Protein AF-A0A3D3UFP6-F1 (afdb_monomer)

Mean predicted aligned error: 5.71 Å

Sequence (128 aa):
MIYPAFMVGLALHFQPQLFDTSSAYGPAARWFEESTWALLFFVIVALRLVALIVNGTFAVFRWAPHIRLAVSILSAMAWSQLCFCFAILWIEDGRATFLTIMLSSAVLMEIINAFRASRDLAEGGRVA

Structure (mmCIF, N/CA/C/O backbone):
data_AF-A0A3D3UFP6-F1
#
_entry.id   AF-A0A3D3UFP6-F1
#
loop_
_atom_site.group_PDB
_atom_site.id
_atom_site.type_symbol
_atom_site.label_atom_id
_atom_site.label_alt_id
_atom_site.label_comp_id
_atom_site.label_asym_id
_atom_site.label_entity_id
_atom_site.label_seq_id
_atom_site.pdbx_PDB_ins_code
_atom_site.Cartn_x
_atom_site.Cartn_y
_atom_site.Cartn_z
_atom_site.occupancy
_atom_site.B_iso_or_equiv
_atom_site.auth_seq_id
_atom_site.auth_comp_id
_atom_site.auth_asym_id
_atom_site.auth_atom_id
_atom_site.pdbx_PDB_model_num
ATOM 1 N N . MET A 1 1 ? 5.042 -2.435 -2.116 1.00 83.69 1 MET A N 1
ATOM 2 C CA . MET A 1 1 ? 5.668 -3.441 -1.261 1.00 83.69 1 MET A CA 1
ATOM 3 C C . MET A 1 1 ? 4.804 -4.677 -1.380 1.00 83.69 1 MET A C 1
ATOM 5 O O . MET A 1 1 ? 3.610 -4.571 -1.150 1.00 83.69 1 MET A O 1
ATOM 9 N N . ILE A 1 2 ? 5.361 -5.812 -1.810 1.00 85.81 2 ILE A N 1
ATOM 10 C CA . ILE A 1 2 ? 4.554 -7.021 -2.059 1.00 85.81 2 ILE A CA 1
ATOM 11 C C 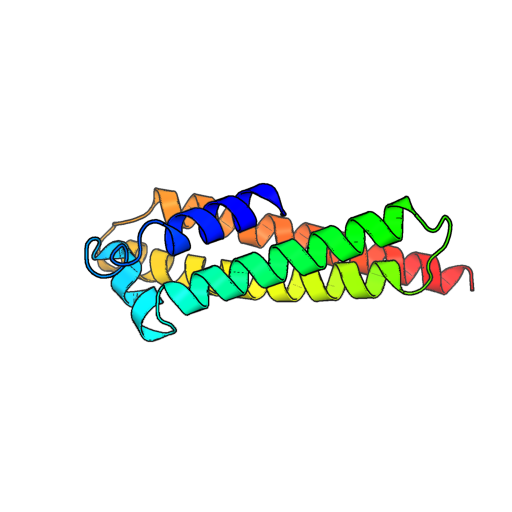. ILE A 1 2 ? 4.085 -7.642 -0.746 1.00 85.81 2 ILE A C 1
ATOM 13 O O . ILE A 1 2 ? 2.894 -7.851 -0.572 1.00 85.81 2 ILE A O 1
ATOM 17 N N . TYR A 1 3 ? 5.009 -7.885 0.186 1.00 89.06 3 TYR A N 1
ATOM 18 C CA . TYR A 1 3 ? 4.704 -8.620 1.412 1.00 89.06 3 TYR A CA 1
ATOM 19 C C . TYR A 1 3 ? 3.621 -7.953 2.286 1.00 89.06 3 TYR A C 1
ATOM 21 O O . TYR A 1 3 ? 2.628 -8.617 2.571 1.00 89.06 3 TYR A O 1
ATOM 29 N N . PRO A 1 4 ? 3.710 -6.653 2.644 1.00 88.12 4 PRO A N 1
ATOM 30 C CA . PRO A 1 4 ? 2.666 -6.010 3.446 1.00 88.12 4 PRO A CA 1
ATOM 31 C C . PRO A 1 4 ? 1.312 -5.952 2.731 1.00 88.12 4 PRO A C 1
ATOM 33 O O . PRO A 1 4 ? 0.286 -6.190 3.355 1.00 88.12 4 PRO A O 1
ATOM 36 N N . ALA A 1 5 ? 1.304 -5.684 1.420 1.00 88.50 5 ALA A N 1
ATOM 37 C CA . ALA A 1 5 ? 0.071 -5.637 0.634 1.00 88.50 5 ALA A CA 1
ATOM 38 C C . ALA A 1 5 ? -0.601 -7.013 0.576 1.00 88.50 5 ALA A C 1
ATOM 40 O O . ALA A 1 5 ? -1.808 -7.123 0.751 1.00 88.50 5 ALA A O 1
ATOM 41 N N . PHE A 1 6 ? 0.191 -8.070 0.393 1.00 92.44 6 PHE A N 1
ATOM 42 C CA . PHE A 1 6 ? -0.307 -9.438 0.384 1.00 92.44 6 PHE A CA 1
ATOM 43 C C . PHE A 1 6 ? -0.862 -9.848 1.748 1.00 92.44 6 PHE A C 1
ATOM 45 O O . PHE A 1 6 ? -1.959 -10.390 1.810 1.00 92.44 6 PHE A O 1
ATOM 52 N N . MET A 1 7 ? -0.159 -9.528 2.837 1.00 92.25 7 MET A N 1
ATOM 53 C CA . MET A 1 7 ? -0.619 -9.837 4.194 1.00 92.25 7 MET A CA 1
ATOM 54 C C . MET A 1 7 ? -1.907 -9.096 4.558 1.00 92.25 7 MET A C 1
ATOM 56 O O . MET A 1 7 ? -2.806 -9.704 5.130 1.00 92.25 7 MET A O 1
ATOM 60 N N . VAL A 1 8 ? -2.040 -7.820 4.184 1.00 89.69 8 VAL A N 1
ATOM 61 C CA . VAL A 1 8 ? -3.288 -7.065 4.384 1.00 89.69 8 VAL A CA 1
ATOM 62 C C . VAL A 1 8 ? -4.423 -7.642 3.537 1.00 89.69 8 VAL A C 1
ATOM 64 O O . VAL A 1 8 ? -5.515 -7.845 4.058 1.00 89.69 8 VAL A O 1
ATOM 67 N N . GLY A 1 9 ? -4.167 -7.980 2.269 1.00 88.88 9 GLY A N 1
ATOM 68 C CA . GLY A 1 9 ? -5.154 -8.648 1.416 1.00 88.88 9 GLY A CA 1
ATOM 69 C C . GLY A 1 9 ? -5.628 -9.984 1.997 1.00 88.88 9 GLY A C 1
ATOM 70 O O . GLY A 1 9 ? -6.827 -10.237 2.052 1.00 88.88 9 GLY A O 1
ATOM 71 N N . LEU A 1 10 ? -4.703 -10.811 2.501 1.00 92.62 10 LEU A N 1
ATOM 72 C CA . LEU A 1 10 ? -5.030 -12.070 3.177 1.00 92.62 10 LEU A CA 1
ATOM 73 C C . LEU A 1 10 ? -5.839 -11.852 4.457 1.00 92.62 10 LEU A C 1
ATOM 75 O O . LEU A 1 10 ? -6.819 -12.560 4.670 1.00 92.62 10 LEU A O 1
ATOM 79 N N . ALA A 1 11 ? -5.443 -10.892 5.296 1.00 90.31 11 ALA A N 1
ATOM 80 C CA . ALA A 1 11 ? -6.145 -10.595 6.540 1.00 90.31 11 ALA A CA 1
ATOM 81 C C . ALA A 1 11 ? -7.605 -10.21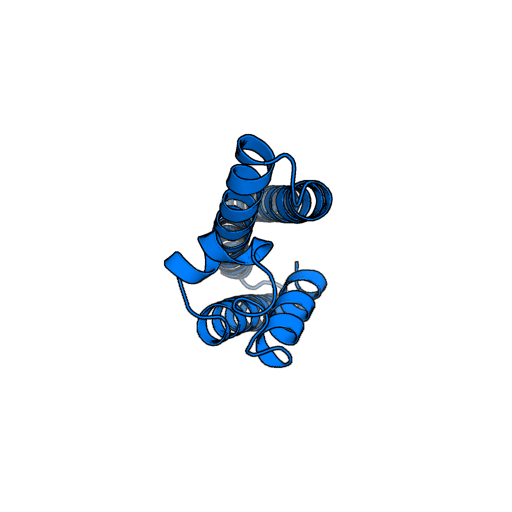1 6.268 1.00 90.31 11 ALA A C 1
ATOM 83 O O . ALA A 1 11 ? -8.507 -10.798 6.857 1.00 90.31 11 ALA A O 1
ATOM 84 N N . LEU A 1 12 ? -7.833 -9.308 5.312 1.00 89.06 12 LEU A N 1
ATOM 85 C CA . LEU A 1 12 ? -9.175 -8.874 4.913 1.00 89.06 12 LEU A CA 1
ATOM 86 C C . LEU A 1 12 ? -9.984 -9.988 4.235 1.00 89.06 12 LEU A C 1
ATOM 88 O O . LEU A 1 12 ? -11.197 -10.047 4.382 1.00 89.06 12 LEU A O 1
ATOM 92 N N . HIS A 1 13 ? -9.330 -10.888 3.499 1.00 92.06 13 HIS A N 1
ATOM 93 C CA . HIS A 1 13 ? -10.016 -12.005 2.853 1.00 92.06 13 HIS A CA 1
ATOM 94 C C . HIS A 1 13 ? -10.449 -13.095 3.845 1.00 92.06 13 HIS A C 1
ATOM 96 O O . HIS A 1 13 ? -11.547 -13.633 3.730 1.00 92.06 13 HIS A O 1
ATOM 102 N N . PHE A 1 14 ? -9.592 -13.433 4.812 1.00 91.56 14 PHE A N 1
ATOM 103 C CA . PHE A 1 14 ? -9.858 -14.496 5.786 1.00 91.56 14 PHE A CA 1
ATOM 104 C C . PHE A 1 14 ? -10.634 -14.029 7.019 1.00 91.56 14 PHE A C 1
ATOM 106 O O . PHE A 1 14 ? -11.135 -14.869 7.766 1.00 91.56 14 PHE A O 1
ATOM 113 N N . GLN A 1 15 ? -10.753 -12.719 7.239 1.00 87.94 15 GLN A N 1
ATOM 114 C CA . GLN A 1 15 ? -11.539 -12.140 8.326 1.00 87.94 15 GLN A CA 1
ATOM 115 C C . GLN A 1 15 ? -12.663 -11.258 7.762 1.00 87.94 15 GLN A C 1
ATOM 117 O O . GLN A 1 15 ? -12.600 -10.056 7.966 1.00 87.94 15 GLN A O 1
ATOM 122 N N . PRO A 1 16 ? -13.692 -11.830 7.101 1.00 79.31 16 PRO A N 1
ATOM 123 C CA . PRO A 1 16 ? -14.743 -11.099 6.370 1.00 79.31 16 PRO A CA 1
ATOM 124 C C . PRO A 1 16 ? -15.760 -10.344 7.258 1.00 79.31 16 PRO A C 1
ATOM 126 O O . PRO A 1 16 ? -16.825 -9.957 6.785 1.00 79.31 16 PRO A O 1
ATOM 129 N N . GLN A 1 17 ? -15.465 -10.208 8.553 1.00 85.44 17 GLN A N 1
ATOM 130 C CA . GLN A 1 17 ? -16.244 -9.452 9.542 1.00 85.44 17 GLN A CA 1
ATOM 131 C C . GLN A 1 17 ? -15.320 -8.541 10.364 1.00 85.44 17 GLN A C 1
ATOM 133 O O . GLN A 1 17 ? -15.635 -8.168 11.498 1.00 85.44 17 GLN A O 1
ATOM 138 N N . LEU A 1 18 ? -14.120 -8.245 9.860 1.00 85.00 18 LEU A N 1
ATOM 139 C CA . LEU A 1 18 ? -13.119 -7.472 10.591 1.00 85.00 18 LEU A CA 1
ATOM 140 C C . LEU A 1 18 ? -13.592 -6.036 10.858 1.00 85.00 18 LEU A C 1
ATOM 142 O O . LEU A 1 18 ? -13.317 -5.480 11.923 1.00 85.00 18 LEU A O 1
ATOM 146 N N . PHE A 1 19 ? -14.314 -5.454 9.907 1.00 85.88 19 PHE A N 1
ATOM 147 C CA . PHE A 1 19 ? -14.874 -4.111 9.965 1.00 85.88 19 PHE A CA 1
ATOM 148 C C . PHE A 1 19 ? -16.069 -4.046 10.912 1.00 85.88 19 PHE A C 1
ATOM 150 O O . PHE A 1 19 ? -16.218 -3.046 11.613 1.00 85.88 19 PHE A O 1
ATOM 157 N N . ASP A 1 20 ? -16.847 -5.125 11.009 1.00 83.94 20 ASP A N 1
ATOM 158 C CA . ASP A 1 20 ? -17.941 -5.243 11.979 1.00 83.94 20 ASP A CA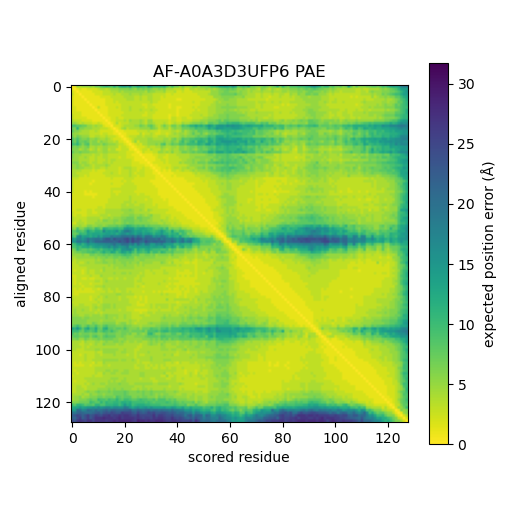 1
ATOM 159 C C . ASP A 1 20 ? -17.417 -5.497 13.401 1.00 83.94 20 ASP A C 1
ATOM 161 O O . ASP A 1 20 ? -17.951 -4.982 14.383 1.00 83.94 20 ASP A O 1
ATOM 165 N N . THR A 1 21 ? -16.338 -6.273 13.524 1.00 82.94 21 THR A N 1
ATOM 166 C CA . THR A 1 21 ? -15.759 -6.662 14.819 1.00 82.94 21 THR A CA 1
ATOM 167 C C . THR A 1 21 ? -14.955 -5.528 15.452 1.00 82.94 21 THR A C 1
ATOM 169 O O . THR A 1 21 ? -14.891 -5.407 16.677 1.00 82.94 21 THR A O 1
ATOM 172 N N . SER A 1 22 ? -14.303 -4.697 14.638 1.00 80.50 22 SER A N 1
ATOM 173 C CA . SER A 1 22 ? -13.414 -3.645 15.117 1.00 80.50 22 SER A CA 1
ATOM 174 C C . SER A 1 22 ? -13.862 -2.271 14.639 1.00 80.50 22 SER A C 1
ATOM 176 O O . SER A 1 22 ? -13.715 -1.909 13.472 1.00 80.50 22 SER A O 1
ATOM 178 N N . SER A 1 23 ? -14.270 -1.430 15.595 1.00 77.00 23 SER A N 1
ATOM 179 C CA . SER A 1 23 ? -14.626 -0.028 15.345 1.00 77.00 23 SER A CA 1
ATOM 180 C C . SER A 1 23 ? -13.498 0.779 14.689 1.00 77.00 23 SER A C 1
ATOM 182 O O . SER A 1 23 ? -13.748 1.846 14.134 1.00 77.00 23 SER A O 1
ATOM 184 N N . ALA A 1 24 ? -12.254 0.285 14.744 1.00 78.31 24 ALA A N 1
ATOM 185 C CA . ALA A 1 24 ? -11.101 0.924 14.123 1.00 78.31 24 ALA A CA 1
ATOM 186 C C . ALA A 1 24 ? -11.170 0.943 12.585 1.00 78.31 24 ALA A C 1
ATOM 188 O O . ALA A 1 24 ? -10.533 1.779 11.955 1.00 78.31 24 ALA A O 1
ATOM 189 N N . TYR A 1 25 ? -11.952 0.060 11.967 1.00 81.50 25 TYR A N 1
ATOM 190 C CA . TYR A 1 25 ? -12.117 0.025 10.512 1.00 81.50 25 TYR A CA 1
ATOM 191 C C . TYR A 1 25 ? -13.386 0.736 10.033 1.00 81.50 25 TYR A C 1
ATOM 193 O O . TYR A 1 25 ? -13.594 0.859 8.827 1.00 81.50 25 TYR A O 1
ATOM 201 N N . GLY A 1 26 ? -14.203 1.273 10.946 1.00 83.56 26 GLY A N 1
ATOM 202 C CA . GLY A 1 26 ? -15.453 1.963 10.617 1.00 83.56 26 GLY A CA 1
ATOM 203 C C . GLY A 1 26 ? -15.307 3.046 9.536 1.00 83.56 26 GLY A C 1
ATOM 204 O O . GLY A 1 26 ? -16.111 3.069 8.606 1.00 83.56 26 GLY A O 1
ATOM 205 N N . PRO A 1 27 ? -14.278 3.917 9.575 1.00 84.88 27 PRO A N 1
ATOM 206 C CA . PRO A 1 27 ? -14.057 4.883 8.502 1.00 84.88 27 PRO A CA 1
ATOM 207 C C . PRO A 1 27 ? -13.705 4.234 7.159 1.00 84.88 27 PRO A C 1
ATOM 209 O O . PRO A 1 27 ? -14.185 4.708 6.137 1.00 84.88 27 PRO A O 1
ATOM 212 N N . ALA A 1 28 ? -12.926 3.145 7.142 1.00 84.44 28 ALA A N 1
ATOM 213 C CA . ALA A 1 28 ? -12.557 2.434 5.914 1.00 84.44 28 ALA A CA 1
ATOM 214 C C . ALA A 1 28 ? -13.756 1.702 5.282 1.00 84.44 28 ALA A C 1
ATOM 216 O O . ALA A 1 28 ? -13.891 1.690 4.056 1.00 84.44 28 ALA A O 1
ATOM 217 N N . ALA A 1 29 ? -14.660 1.181 6.119 1.00 87.38 29 ALA A N 1
ATOM 218 C CA . ALA A 1 29 ? -15.914 0.548 5.712 1.00 87.38 29 ALA A CA 1
ATOM 219 C C . ALA A 1 29 ? -16.865 1.505 4.970 1.00 87.38 29 ALA A C 1
ATOM 221 O O . ALA A 1 29 ? -17.674 1.068 4.158 1.00 87.38 29 ALA A O 1
ATOM 222 N N . ARG A 1 30 ? -16.755 2.823 5.206 1.00 86.50 30 ARG A N 1
ATOM 223 C CA . ARG A 1 30 ? -17.552 3.836 4.484 1.00 86.50 30 ARG A CA 1
ATOM 224 C C . ARG A 1 30 ? -17.159 3.976 3.017 1.00 86.50 30 ARG A C 1
ATOM 226 O O . ARG A 1 30 ? -17.959 4.469 2.230 1.00 86.50 30 ARG A O 1
ATOM 233 N N . TRP A 1 31 ? -15.925 3.612 2.670 1.00 85.88 31 TRP A N 1
ATOM 234 C CA . TRP A 1 31 ? -15.426 3.709 1.299 1.00 85.88 31 TRP A CA 1
ATOM 235 C C . TRP A 1 31 ? -15.729 2.439 0.520 1.00 85.88 31 TRP A C 1
ATOM 237 O O . TRP A 1 31 ? -16.304 2.510 -0.561 1.00 85.88 31 TRP A O 1
ATOM 247 N N . PHE A 1 32 ? -15.351 1.290 1.079 1.00 87.44 32 PHE A N 1
ATOM 248 C CA . PHE A 1 32 ? -15.552 -0.013 0.463 1.00 87.44 32 PHE A CA 1
ATOM 249 C C . PHE A 1 32 ? -15.755 -1.093 1.522 1.00 87.44 32 PHE A C 1
ATOM 251 O O . PHE A 1 32 ? -15.244 -0.991 2.640 1.00 87.44 32 PHE A O 1
ATOM 258 N N . GLU A 1 33 ? -16.433 -2.165 1.123 1.00 89.75 33 GLU A N 1
ATOM 259 C CA . GLU A 1 33 ? -16.515 -3.401 1.895 1.00 89.75 33 GLU A CA 1
ATOM 260 C C . GLU A 1 33 ? -15.148 -4.097 1.986 1.00 89.75 33 GLU A C 1
ATOM 262 O O . GLU A 1 33 ? -14.262 -3.916 1.142 1.00 89.75 33 GLU A O 1
ATOM 267 N N . GLU A 1 34 ? -14.989 -4.951 2.995 1.00 89.31 34 GLU A N 1
ATOM 268 C CA . GLU A 1 34 ? -13.760 -5.709 3.269 1.00 89.31 34 GLU A CA 1
ATOM 269 C C . GLU A 1 34 ? -13.250 -6.496 2.059 1.00 89.31 34 GLU A C 1
ATOM 271 O O . GLU A 1 34 ? -12.064 -6.452 1.728 1.00 89.31 34 GLU A O 1
ATOM 276 N N . SER A 1 35 ? -14.165 -7.170 1.359 1.00 89.81 35 SER A N 1
ATOM 277 C CA . SER A 1 35 ? -13.879 -7.974 0.168 1.00 89.81 35 SER A CA 1
ATOM 278 C C . SER A 1 35 ? -13.278 -7.136 -0.964 1.00 89.81 35 SER A C 1
ATOM 280 O O . SER A 1 35 ? -12.366 -7.576 -1.667 1.00 89.81 35 SER A O 1
ATOM 282 N N . THR A 1 36 ? -13.748 -5.897 -1.107 1.00 92.00 36 THR A N 1
ATOM 283 C CA . THR A 1 36 ? -13.287 -4.958 -2.129 1.00 92.00 36 THR A CA 1
ATOM 284 C C . THR A 1 36 ? -11.902 -4.422 -1.781 1.00 92.00 36 THR A C 1
ATOM 286 O O . THR A 1 36 ? -11.031 -4.364 -2.652 1.00 92.00 36 THR A O 1
ATOM 289 N N . TRP A 1 37 ? -11.648 -4.116 -0.505 1.00 91.25 37 TRP A N 1
ATOM 290 C CA . TRP A 1 37 ? -10.302 -3.780 -0.040 1.00 91.25 37 TRP A CA 1
ATOM 291 C C . TRP A 1 37 ? -9.324 -4.944 -0.244 1.00 91.25 37 TRP A C 1
ATOM 293 O O . TRP A 1 37 ? -8.232 -4.735 -0.777 1.00 91.25 37 TRP A O 1
ATOM 303 N N . ALA A 1 38 ? -9.717 -6.172 0.106 1.00 91.94 38 ALA A N 1
ATOM 304 C CA . ALA A 1 38 ? -8.902 -7.367 -0.106 1.00 91.94 38 ALA A CA 1
ATOM 305 C C . ALA A 1 38 ? -8.530 -7.541 -1.588 1.00 91.94 38 ALA A C 1
ATOM 307 O O . ALA A 1 38 ? -7.352 -7.696 -1.925 1.00 91.94 38 ALA A O 1
ATOM 308 N N . LEU A 1 39 ? -9.523 -7.442 -2.481 1.00 93.81 39 LEU A N 1
ATOM 309 C CA . LEU A 1 39 ? -9.322 -7.526 -3.926 1.00 93.81 39 LEU A CA 1
ATOM 310 C C . LEU A 1 39 ? -8.352 -6.450 -4.425 1.00 93.81 39 LEU A C 1
ATOM 312 O O . LEU A 1 39 ? -7.438 -6.759 -5.189 1.00 93.81 39 LEU A O 1
ATOM 316 N N . LEU A 1 40 ? -8.504 -5.205 -3.970 1.00 92.69 40 LEU A N 1
ATOM 317 C CA . LEU A 1 40 ? -7.633 -4.098 -4.354 1.00 92.69 40 LEU A CA 1
ATOM 318 C C . LEU A 1 40 ? -6.164 -4.384 -3.997 1.00 92.69 40 LEU A C 1
ATOM 320 O O . LEU A 1 40 ? -5.272 -4.210 -4.834 1.00 92.69 40 LEU A O 1
ATOM 324 N N . PHE A 1 41 ? -5.900 -4.889 -2.788 1.00 92.38 41 PHE A N 1
ATOM 325 C CA . PHE A 1 41 ? -4.547 -5.271 -2.378 1.00 92.38 41 PHE A CA 1
ATOM 326 C C . PHE A 1 41 ? -4.003 -6.465 -3.169 1.00 92.38 41 PHE A C 1
ATOM 328 O O . PHE A 1 41 ? -2.830 -6.450 -3.556 1.00 92.38 41 PHE A O 1
ATOM 335 N N . PHE A 1 42 ? -4.833 -7.462 -3.490 1.00 93.75 42 PHE A N 1
ATOM 336 C CA . PHE A 1 42 ? -4.417 -8.570 -4.351 1.00 93.75 42 PHE A CA 1
ATOM 337 C C . PHE A 1 42 ? -4.087 -8.121 -5.774 1.00 93.75 42 PHE A C 1
ATOM 339 O O . PHE A 1 42 ? -3.086 -8.574 -6.328 1.00 93.75 42 PHE A O 1
ATOM 346 N N . VAL A 1 43 ? -4.851 -7.189 -6.347 1.00 93.44 43 VAL A N 1
ATOM 347 C CA . VAL A 1 43 ? -4.545 -6.603 -7.661 1.00 93.44 43 VAL A CA 1
ATOM 348 C C . VAL A 1 43 ? -3.194 -5.887 -7.625 1.00 93.44 43 VAL A C 1
ATOM 350 O O . VAL A 1 43 ? -2.361 -6.109 -8.503 1.00 93.44 43 VAL A O 1
ATOM 353 N N . ILE A 1 44 ? -2.914 -5.094 -6.585 1.00 92.06 44 ILE A N 1
ATOM 354 C CA . ILE A 1 44 ? -1.606 -4.439 -6.416 1.00 92.06 44 ILE A CA 1
ATOM 355 C C . ILE A 1 44 ? -0.475 -5.473 -6.339 1.00 92.06 44 ILE A C 1
ATOM 357 O O . ILE A 1 44 ? 0.564 -5.304 -6.982 1.00 92.06 44 ILE A O 1
ATOM 361 N N . VAL A 1 45 ? -0.658 -6.547 -5.567 1.00 92.19 45 VAL A N 1
ATOM 362 C CA . VAL A 1 45 ? 0.324 -7.635 -5.448 1.00 92.19 45 VAL A CA 1
ATOM 363 C C . VAL A 1 45 ? 0.554 -8.316 -6.793 1.00 92.19 45 VAL A C 1
ATOM 365 O O . VAL A 1 45 ? 1.707 -8.476 -7.195 1.00 92.19 45 VAL A O 1
ATOM 368 N N . ALA A 1 46 ? -0.514 -8.652 -7.517 1.00 92.44 46 ALA A N 1
ATOM 369 C CA . ALA A 1 46 ? -0.438 -9.281 -8.829 1.00 92.44 46 ALA A CA 1
ATOM 370 C C . ALA A 1 46 ? 0.323 -8.400 -9.829 1.00 92.44 46 ALA A C 1
ATOM 372 O O . ALA A 1 46 ? 1.274 -8.861 -10.459 1.00 92.44 46 ALA A O 1
ATOM 373 N N . LEU A 1 47 ? -0.011 -7.108 -9.910 1.00 89.44 47 LEU A N 1
ATOM 374 C CA . LEU A 1 47 ? 0.678 -6.160 -10.789 1.00 89.44 47 LEU A CA 1
ATOM 375 C C . LEU A 1 47 ? 2.170 -6.032 -10.450 1.00 89.44 47 LEU A C 1
ATOM 377 O O . LEU A 1 47 ? 3.009 -5.946 -11.347 1.00 89.44 47 LEU A O 1
ATOM 381 N N . ARG A 1 48 ? 2.530 -6.058 -9.161 1.00 88.75 48 ARG A N 1
ATOM 382 C CA . ARG A 1 48 ? 3.939 -6.047 -8.738 1.00 88.75 48 ARG A CA 1
ATOM 383 C C . ARG A 1 48 ? 4.673 -7.324 -9.109 1.00 88.75 48 ARG A C 1
ATOM 385 O O . ARG A 1 48 ? 5.822 -7.237 -9.532 1.00 88.75 48 ARG A O 1
ATOM 392 N N . LEU A 1 49 ? 4.041 -8.484 -8.948 1.00 88.62 49 LEU A N 1
ATOM 393 C CA . LEU A 1 49 ? 4.628 -9.761 -9.349 1.00 88.62 49 LEU A CA 1
ATOM 394 C C . LEU A 1 49 ? 4.871 -9.786 -10.855 1.00 88.62 49 LEU A C 1
ATOM 396 O O . LEU A 1 49 ? 5.979 -10.103 -11.275 1.00 88.62 49 LEU A O 1
ATOM 400 N N . VAL A 1 50 ? 3.897 -9.348 -11.655 1.00 87.12 50 VAL A N 1
ATOM 401 C CA . VAL A 1 50 ? 4.062 -9.199 -13.108 1.00 87.12 50 VAL A CA 1
ATOM 402 C C . VAL A 1 50 ? 5.231 -8.264 -13.423 1.00 87.12 50 VAL A C 1
ATOM 404 O O . VAL A 1 50 ? 6.101 -8.623 -14.211 1.00 87.12 50 VAL A O 1
ATOM 407 N N . ALA A 1 51 ? 5.320 -7.105 -12.764 1.00 83.31 51 ALA A N 1
ATOM 408 C CA . ALA A 1 51 ? 6.429 -6.176 -12.970 1.00 83.31 51 ALA A CA 1
ATOM 409 C C . ALA A 1 51 ? 7.797 -6.788 -12.612 1.00 83.31 51 ALA A C 1
ATOM 411 O O . ALA A 1 51 ? 8.777 -6.542 -13.312 1.00 83.31 51 ALA A O 1
ATOM 412 N N . LEU A 1 52 ? 7.886 -7.588 -11.544 1.00 84.50 52 LEU A N 1
ATOM 413 C CA . LEU A 1 52 ? 9.120 -8.286 -11.166 1.00 84.50 52 LEU A CA 1
ATOM 414 C C . LEU A 1 52 ? 9.485 -9.395 -12.150 1.00 84.50 52 LEU A C 1
ATOM 416 O O . LEU A 1 52 ? 10.648 -9.492 -12.530 1.00 84.50 52 LEU A O 1
ATOM 420 N N . ILE A 1 53 ? 8.510 -10.191 -12.588 1.00 84.38 53 ILE A N 1
ATOM 421 C CA . ILE A 1 53 ? 8.721 -11.257 -13.572 1.00 84.38 53 ILE A CA 1
ATOM 422 C C . ILE A 1 53 ? 9.223 -10.652 -14.883 1.00 84.38 53 ILE A C 1
ATOM 424 O O . ILE A 1 53 ? 10.228 -11.110 -15.417 1.00 84.38 53 ILE A O 1
ATOM 428 N N . VAL A 1 54 ? 8.588 -9.582 -15.368 1.00 79.94 54 VAL A N 1
ATOM 429 C CA . VAL A 1 54 ? 9.012 -8.884 -16.591 1.00 79.94 54 VAL A CA 1
ATOM 430 C C . VAL A 1 54 ? 10.430 -8.322 -16.441 1.00 79.94 54 VAL A C 1
ATOM 432 O O . VAL A 1 54 ? 11.254 -8.535 -17.327 1.00 79.94 54 VAL A O 1
ATOM 435 N N . ASN A 1 55 ? 10.744 -7.681 -15.310 1.00 76.75 55 ASN A N 1
ATOM 436 C CA . ASN A 1 55 ? 12.091 -7.164 -15.032 1.00 76.75 55 ASN A CA 1
ATOM 437 C C . ASN A 1 55 ? 13.160 -8.259 -14.927 1.00 76.75 55 ASN A C 1
ATOM 439 O O . ASN A 1 55 ? 14.301 -8.022 -15.302 1.00 76.75 55 ASN A O 1
ATOM 443 N N . GLY A 1 56 ? 12.816 -9.427 -14.381 1.00 73.69 56 GLY A N 1
ATOM 444 C CA . GLY A 1 56 ? 13.743 -10.550 -14.232 1.00 73.69 56 GLY A CA 1
ATOM 445 C C . GLY A 1 56 ? 13.920 -11.376 -15.507 1.00 73.69 56 GLY A C 1
ATOM 446 O O . GLY A 1 56 ? 14.955 -12.011 -15.677 1.00 73.69 56 GLY A O 1
ATOM 447 N N . THR A 1 57 ? 12.929 -11.366 -16.403 1.00 77.12 57 THR A N 1
ATOM 448 C CA . THR A 1 57 ? 12.918 -12.197 -17.620 1.00 77.12 57 THR A CA 1
ATOM 449 C C . THR A 1 57 ? 13.525 -11.477 -18.824 1.00 77.12 57 THR A C 1
ATOM 451 O O . THR A 1 57 ? 14.202 -12.102 -19.636 1.00 77.12 57 THR A O 1
ATOM 454 N N . PHE A 1 58 ? 13.312 -10.165 -18.957 1.00 71.44 58 PHE A N 1
ATOM 455 C CA . PHE A 1 58 ? 13.804 -9.390 -20.097 1.00 71.44 58 PHE A CA 1
ATOM 456 C C . PHE A 1 58 ? 14.942 -8.462 -19.665 1.00 71.44 58 PHE A C 1
ATOM 458 O O . PHE A 1 58 ? 14.726 -7.540 -18.884 1.00 71.44 58 PHE A O 1
ATOM 465 N N . ALA A 1 59 ? 16.142 -8.664 -20.224 1.00 62.62 59 ALA A N 1
ATOM 466 C CA . ALA A 1 59 ? 17.330 -7.871 -19.888 1.00 62.62 59 ALA A CA 1
ATOM 467 C C . ALA A 1 59 ? 17.155 -6.359 -20.148 1.00 62.62 59 ALA A C 1
ATOM 469 O O . ALA A 1 59 ? 17.747 -5.546 -19.445 1.00 62.62 59 ALA A O 1
ATOM 470 N N . VAL A 1 60 ? 16.326 -5.974 -21.130 1.00 63.56 60 VAL A N 1
ATOM 471 C CA . VAL A 1 60 ? 15.985 -4.573 -21.426 1.00 63.56 60 VAL A CA 1
ATOM 472 C C . VAL A 1 60 ? 14.525 -4.486 -21.877 1.00 63.56 60 VAL A C 1
ATOM 474 O O . VAL A 1 60 ? 14.213 -4.624 -23.059 1.00 63.56 60 VAL A O 1
ATOM 477 N N . PHE A 1 61 ? 13.602 -4.249 -20.943 1.00 71.38 61 PHE A N 1
ATOM 478 C CA . PHE A 1 61 ? 12.214 -3.924 -21.277 1.00 71.38 61 PHE A CA 1
ATOM 479 C C . PHE A 1 61 ? 11.966 -2.424 -21.104 1.00 71.38 61 PHE A C 1
ATOM 481 O O . PHE A 1 61 ? 11.875 -1.923 -19.987 1.00 71.38 61 PHE A O 1
ATOM 488 N N . ARG A 1 62 ? 11.822 -1.689 -22.214 1.00 70.56 62 ARG A N 1
ATOM 489 C CA . ARG A 1 62 ? 11.669 -0.219 -22.208 1.00 70.56 62 ARG A CA 1
ATOM 490 C C . ARG A 1 62 ? 10.497 0.281 -21.348 1.00 70.56 62 ARG A C 1
ATOM 492 O O . ARG A 1 62 ? 10.571 1.364 -20.782 1.00 70.56 62 ARG A O 1
ATOM 499 N N . TRP A 1 63 ? 9.429 -0.508 -21.221 1.00 77.44 63 TRP A N 1
ATOM 500 C CA . TRP A 1 63 ? 8.221 -0.113 -20.484 1.00 77.44 63 TRP A CA 1
ATOM 501 C C . TRP A 1 63 ? 8.221 -0.509 -19.004 1.00 77.44 63 TRP A C 1
ATOM 503 O O . TRP A 1 63 ? 7.323 -0.116 -18.260 1.00 77.44 63 TRP A O 1
ATOM 513 N N . ALA A 1 64 ? 9.226 -1.257 -18.548 1.00 78.12 64 ALA A N 1
ATOM 514 C CA . ALA A 1 64 ? 9.310 -1.720 -17.167 1.00 78.12 64 ALA A CA 1
ATOM 515 C C . ALA A 1 64 ? 9.243 -0.585 -16.127 1.00 78.12 64 ALA A C 1
ATOM 517 O O . ALA A 1 64 ? 8.480 -0.713 -15.161 1.00 78.12 64 ALA A O 1
ATOM 518 N N . PRO A 1 65 ? 9.968 0.541 -16.295 1.00 81.56 65 PRO A N 1
ATOM 519 C CA . PRO A 1 65 ? 9.920 1.628 -15.324 1.00 81.56 65 PRO A CA 1
ATOM 520 C C . PRO A 1 65 ? 8.541 2.302 -15.247 1.00 81.56 65 PRO A C 1
ATOM 522 O O . PRO A 1 65 ? 8.103 2.651 -14.153 1.00 81.56 65 PRO A O 1
ATOM 525 N N . HIS A 1 66 ? 7.809 2.398 -16.367 1.00 84.88 66 HIS A N 1
ATOM 526 C CA . HIS A 1 66 ? 6.442 2.935 -16.392 1.00 84.88 66 HIS A CA 1
ATOM 527 C C . HIS A 1 66 ? 5.473 2.072 -15.580 1.00 84.88 66 HIS A C 1
ATOM 529 O O . HIS A 1 66 ? 4.702 2.598 -14.779 1.00 84.88 66 HIS A O 1
ATOM 535 N N . ILE A 1 67 ? 5.548 0.746 -15.738 1.00 85.50 67 ILE A N 1
ATOM 536 C CA . ILE A 1 67 ? 4.711 -0.191 -14.977 1.00 85.50 67 ILE A CA 1
ATOM 537 C C . ILE A 1 67 ? 5.042 -0.086 -13.483 1.00 85.50 67 ILE A C 1
ATOM 539 O O . ILE A 1 67 ? 4.137 0.036 -12.659 1.00 85.50 67 ILE A O 1
ATOM 543 N N . ARG A 1 68 ? 6.331 -0.059 -13.114 1.00 86.56 68 ARG A N 1
ATOM 544 C CA . ARG A 1 68 ? 6.748 0.114 -11.710 1.00 86.56 68 ARG A CA 1
ATOM 545 C C . ARG A 1 68 ? 6.231 1.416 -11.109 1.00 86.56 68 ARG A C 1
ATOM 547 O O . ARG A 1 68 ? 5.776 1.408 -9.963 1.00 86.56 68 ARG A O 1
ATOM 554 N N . LEU A 1 69 ? 6.298 2.511 -11.863 1.00 88.81 69 LEU A N 1
ATOM 555 C CA . LEU A 1 69 ? 5.808 3.811 -11.426 1.00 88.81 69 LEU A CA 1
ATOM 556 C C . LEU A 1 69 ? 4.291 3.783 -11.212 1.00 88.81 69 LEU A C 1
ATOM 558 O O . LEU A 1 69 ? 3.835 4.101 -10.117 1.00 88.81 69 LEU A O 1
ATOM 562 N N . ALA A 1 70 ? 3.525 3.332 -12.209 1.00 89.12 70 ALA A N 1
ATOM 563 C CA . ALA A 1 70 ? 2.065 3.261 -12.135 1.00 89.12 70 ALA A CA 1
ATOM 564 C C . ALA A 1 70 ? 1.591 2.409 -10.947 1.00 89.12 70 ALA A C 1
ATOM 566 O O . ALA A 1 70 ? 0.728 2.826 -10.176 1.00 89.12 70 ALA A O 1
ATOM 567 N N . VAL A 1 71 ? 2.213 1.246 -10.740 1.00 90.31 71 VAL A N 1
ATOM 568 C CA . VAL A 1 71 ? 1.888 0.347 -9.625 1.00 90.31 71 VAL A CA 1
ATOM 569 C C . VAL A 1 71 ? 2.292 0.941 -8.271 1.00 90.31 71 VAL A C 1
ATOM 571 O O . VAL A 1 71 ? 1.606 0.717 -7.273 1.00 90.31 71 VAL A O 1
ATOM 574 N N . SER A 1 72 ? 3.379 1.716 -8.211 1.00 91.38 72 SER A N 1
ATOM 575 C CA . SER A 1 72 ? 3.782 2.414 -6.982 1.00 91.38 72 SER A CA 1
ATOM 576 C C . SER A 1 72 ? 2.821 3.548 -6.638 1.00 91.38 72 SER A C 1
ATOM 578 O O . SER A 1 72 ? 2.438 3.663 -5.480 1.00 91.38 72 SER A O 1
ATOM 580 N N . ILE A 1 73 ? 2.351 4.311 -7.630 1.00 91.75 73 ILE A N 1
ATOM 581 C CA . ILE A 1 73 ? 1.335 5.357 -7.441 1.00 91.75 73 ILE A CA 1
ATOM 582 C C . ILE A 1 73 ? 0.014 4.746 -6.963 1.00 91.75 73 ILE A C 1
ATOM 584 O O . ILE A 1 73 ? -0.506 5.162 -5.931 1.00 91.75 73 ILE A O 1
ATOM 588 N N . LEU A 1 74 ? -0.493 3.717 -7.653 1.00 91.44 74 LEU A N 1
ATOM 589 C CA . LEU A 1 74 ? -1.733 3.036 -7.263 1.00 91.44 74 LEU A CA 1
ATOM 590 C C . LEU A 1 74 ? -1.640 2.485 -5.834 1.00 91.44 74 LEU A C 1
ATOM 592 O O . LEU A 1 74 ? -2.553 2.647 -5.029 1.00 91.44 74 LEU A O 1
ATOM 596 N N . SER A 1 75 ? -0.504 1.871 -5.500 1.00 90.81 75 SER A N 1
ATOM 597 C CA . SER A 1 75 ? -0.271 1.357 -4.156 1.00 90.81 75 SER A CA 1
ATOM 598 C C . SER A 1 75 ? -0.169 2.471 -3.116 1.00 90.81 75 SER A C 1
ATOM 600 O O . SER A 1 75 ? -0.690 2.295 -2.021 1.00 90.81 75 SER A O 1
ATOM 602 N N . ALA A 1 76 ? 0.470 3.601 -3.433 1.00 93.25 76 ALA A N 1
ATOM 603 C CA . ALA A 1 76 ? 0.554 4.748 -2.532 1.00 93.25 76 ALA A CA 1
ATOM 604 C C . ALA A 1 76 ? -0.838 5.307 -2.216 1.00 93.25 76 ALA A C 1
ATOM 606 O O . ALA A 1 76 ? -1.110 5.607 -1.059 1.00 93.25 76 ALA A O 1
ATOM 607 N N . MET A 1 77 ? -1.721 5.387 -3.219 1.00 92.25 77 MET A N 1
ATOM 608 C CA . MET A 1 77 ? -3.110 5.827 -3.046 1.00 92.25 77 MET A CA 1
ATOM 609 C C . MET A 1 77 ? -3.910 4.877 -2.147 1.00 92.25 77 MET A C 1
ATOM 611 O O . MET A 1 77 ? -4.630 5.321 -1.258 1.00 92.25 77 MET A O 1
ATOM 615 N N . ALA A 1 78 ? -3.757 3.566 -2.337 1.00 90.19 78 ALA A N 1
ATOM 616 C CA . ALA A 1 78 ? -4.427 2.573 -1.500 1.00 90.19 78 ALA A CA 1
ATOM 617 C C . ALA A 1 78 ? -3.985 2.668 -0.031 1.00 90.19 78 ALA A C 1
ATOM 619 O O . ALA A 1 78 ? -4.807 2.727 0.886 1.00 90.19 78 ALA A O 1
ATOM 620 N N . TRP A 1 79 ? -2.669 2.733 0.196 1.00 92.50 79 TRP A N 1
ATOM 621 C CA . TRP A 1 79 ? -2.115 2.880 1.538 1.00 92.50 79 TRP A CA 1
ATOM 622 C C . TRP A 1 79 ? -2.477 4.222 2.170 1.00 92.50 79 TRP A C 1
ATOM 624 O O . TRP A 1 79 ? -2.718 4.263 3.375 1.00 92.50 79 TRP A O 1
ATOM 634 N N . SER A 1 80 ? -2.539 5.309 1.393 1.00 92.56 80 SER A N 1
ATOM 635 C CA . SER A 1 80 ? -2.864 6.633 1.926 1.00 92.56 80 SER A CA 1
ATOM 636 C C . SER A 1 80 ? -4.314 6.715 2.382 1.00 92.56 80 SER A C 1
ATOM 638 O O . SER A 1 80 ? -4.567 7.296 3.432 1.00 92.56 80 SER A O 1
ATOM 640 N N . GLN A 1 81 ? -5.248 6.087 1.663 1.00 91.44 81 GLN A N 1
ATOM 641 C CA . GLN A 1 81 ? -6.651 6.019 2.072 1.00 91.44 81 GLN A CA 1
ATOM 642 C C . GLN A 1 81 ? -6.821 5.260 3.391 1.00 91.44 81 GLN A C 1
ATOM 644 O O . GLN A 1 81 ? -7.468 5.773 4.306 1.00 91.44 81 GLN A O 1
ATOM 649 N N . LEU A 1 82 ? -6.194 4.084 3.534 1.00 88.56 82 LEU A N 1
ATOM 650 C CA . LEU A 1 82 ? -6.210 3.362 4.810 1.00 88.56 82 LEU A CA 1
ATOM 651 C C . LEU A 1 82 ? -5.547 4.184 5.916 1.00 88.56 82 LEU A C 1
ATOM 653 O O . LEU A 1 82 ? -6.139 4.378 6.973 1.00 88.56 82 LEU A O 1
ATOM 657 N N . CYS A 1 83 ? -4.351 4.722 5.666 1.00 92.69 83 CYS 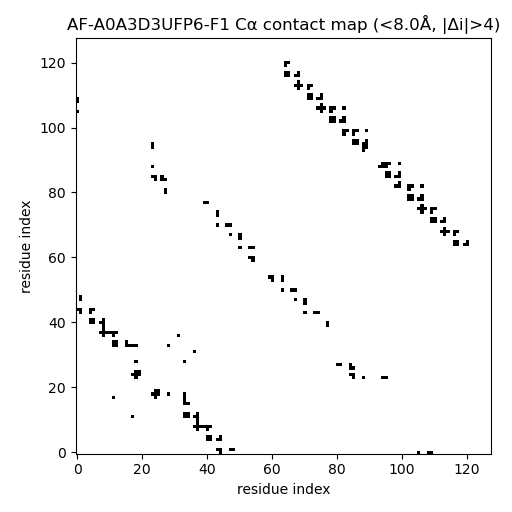A N 1
ATOM 658 C CA . CYS A 1 83 ? -3.641 5.558 6.631 1.00 92.69 83 CYS A CA 1
ATOM 659 C C . CYS A 1 83 ? -4.498 6.744 7.091 1.00 92.69 83 CYS A C 1
ATOM 661 O O . CYS A 1 83 ? -4.520 7.052 8.278 1.00 92.69 83 CYS A O 1
ATOM 663 N N . PHE A 1 84 ? -5.217 7.389 6.172 1.00 91.56 84 PHE A N 1
ATOM 664 C CA . PHE A 1 84 ? -6.102 8.509 6.472 1.00 91.56 84 PHE A CA 1
ATOM 665 C C . PHE A 1 84 ? -7.281 8.089 7.358 1.00 91.56 84 PHE A C 1
ATOM 667 O O . PHE A 1 84 ? -7.576 8.770 8.337 1.00 91.56 84 PHE A O 1
ATOM 674 N N . CYS A 1 85 ? -7.898 6.936 7.084 1.00 88.19 85 CYS A N 1
ATOM 675 C CA . CYS A 1 85 ? -8.976 6.387 7.910 1.00 88.19 85 CYS A CA 1
ATOM 676 C C . CYS A 1 85 ? -8.539 6.181 9.371 1.00 88.19 85 CYS A C 1
ATOM 678 O O . CYS A 1 85 ? -9.261 6.565 10.289 1.00 88.19 85 CYS A O 1
ATOM 680 N N . PHE A 1 86 ? -7.341 5.633 9.595 1.00 88.50 86 PHE A N 1
ATOM 681 C CA . PHE A 1 86 ? -6.806 5.442 10.948 1.00 88.50 86 PHE A CA 1
ATOM 682 C C . PHE A 1 86 ? -6.268 6.733 11.574 1.00 88.50 86 PHE A C 1
ATOM 684 O O . PHE A 1 86 ? -6.343 6.902 12.790 1.00 88.50 86 PHE A O 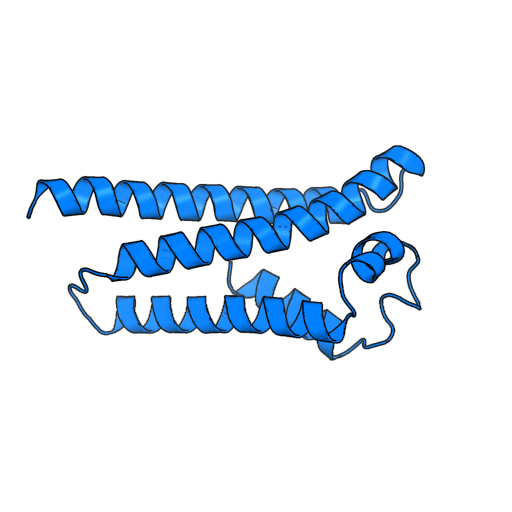1
ATOM 691 N N . ALA A 1 87 ? -5.771 7.672 10.766 1.00 90.44 87 ALA A N 1
ATOM 692 C CA . ALA A 1 87 ? -5.336 8.977 11.250 1.00 90.44 87 ALA A CA 1
ATOM 693 C C . ALA A 1 87 ? -6.502 9.791 11.827 1.00 90.44 87 ALA A C 1
ATOM 695 O O . ALA A 1 87 ? -6.328 10.410 12.872 1.00 90.44 87 ALA A O 1
ATOM 696 N N . ILE A 1 88 ? -7.689 9.738 11.210 1.00 88.44 88 ILE A N 1
ATOM 697 C CA . ILE A 1 88 ? -8.902 10.367 11.760 1.00 88.44 88 ILE A CA 1
ATOM 698 C C . ILE A 1 88 ? -9.200 9.818 13.160 1.00 88.44 88 ILE A C 1
ATOM 700 O O . ILE A 1 88 ? -9.351 10.590 14.099 1.00 88.44 88 ILE A O 1
ATOM 704 N N . LEU A 1 89 ? -9.190 8.494 13.329 1.00 86.75 89 LEU A N 1
ATOM 705 C CA . LEU A 1 89 ? -9.461 7.859 14.626 1.00 86.75 89 LEU A CA 1
ATOM 706 C C . LEU A 1 89 ? -8.416 8.185 15.695 1.00 86.75 89 LEU A C 1
ATOM 708 O O . LEU A 1 89 ? -8.735 8.245 16.884 1.00 86.75 89 LEU A O 1
ATOM 712 N N . TRP A 1 90 ? -7.166 8.382 15.280 1.00 87.69 90 TRP A N 1
ATOM 713 C CA . TRP A 1 90 ? -6.119 8.836 16.183 1.00 87.69 90 TRP A CA 1
ATOM 714 C C . TRP A 1 90 ? -6.365 10.276 16.638 1.00 87.69 90 TRP A C 1
ATOM 716 O O . TRP A 1 90 ? -6.236 10.561 17.826 1.00 87.69 90 TRP A O 1
ATOM 726 N N . ILE A 1 91 ? -6.751 11.166 15.724 1.00 87.88 91 ILE A N 1
ATOM 727 C CA . ILE A 1 91 ? -7.015 12.576 16.035 1.00 87.88 91 ILE A CA 1
ATOM 728 C C . ILE A 1 91 ? -8.265 12.730 16.911 1.00 87.88 91 ILE A C 1
ATOM 730 O O . ILE A 1 91 ? -8.245 13.522 17.848 1.00 87.88 91 ILE A O 1
ATOM 734 N N . GLU A 1 92 ? -9.334 11.987 16.616 1.00 86.81 92 GLU A N 1
ATOM 735 C CA . GLU A 1 92 ? -10.622 12.113 17.309 1.00 86.81 92 GLU A CA 1
ATOM 736 C C . GLU A 1 92 ? -10.612 11.447 18.692 1.00 86.81 92 GLU A C 1
ATOM 738 O O . GLU A 1 92 ? -11.018 12.067 19.671 1.00 86.81 92 GLU A O 1
ATOM 743 N N . ASP A 1 93 ? -10.102 10.214 18.791 1.00 83.62 93 ASP A N 1
ATOM 744 C CA . ASP A 1 93 ? -10.252 9.385 19.996 1.00 83.62 93 ASP A CA 1
ATOM 745 C C . ASP A 1 93 ? -8.921 8.904 20.597 1.00 83.62 93 ASP A C 1
ATOM 747 O O . ASP A 1 93 ? -8.912 8.140 21.564 1.00 83.62 93 ASP A O 1
ATOM 751 N N . GLY A 1 94 ? -7.775 9.266 20.009 1.00 82.06 94 GLY A N 1
ATOM 752 C CA . GLY A 1 94 ? -6.465 8.773 20.452 1.00 82.06 94 GLY A CA 1
ATOM 753 C C . GLY A 1 94 ? -6.209 7.288 20.148 1.00 82.06 94 GLY A C 1
ATOM 754 O O . GLY A 1 94 ? -5.262 6.708 20.680 1.00 82.06 94 GLY A O 1
ATOM 755 N N . ARG A 1 95 ? -7.047 6.647 19.320 1.00 81.38 95 ARG A N 1
ATOM 756 C CA . ARG A 1 95 ? -6.995 5.203 19.023 1.00 81.38 95 ARG A CA 1
ATOM 757 C C . ARG A 1 95 ? -6.173 4.905 17.767 1.00 81.38 95 ARG A C 1
ATOM 759 O O . ARG A 1 95 ? -5.878 5.784 16.970 1.00 81.38 95 ARG A O 1
ATOM 766 N N . ALA A 1 96 ? -5.818 3.633 17.573 1.00 83.44 96 ALA A N 1
ATOM 767 C CA . ALA A 1 96 ? -5.166 3.125 16.357 1.00 83.44 96 ALA A CA 1
ATOM 768 C C . ALA A 1 96 ? -3.806 3.765 15.982 1.00 83.44 96 ALA A C 1
ATOM 770 O O . ALA A 1 96 ? -3.337 3.593 14.859 1.00 83.44 96 ALA A O 1
ATOM 771 N N . THR A 1 97 ? -3.114 4.409 16.927 1.00 84.25 97 THR A N 1
ATOM 772 C CA . THR A 1 97 ? -1.817 5.082 16.720 1.00 84.25 97 THR A CA 1
ATOM 773 C C . THR A 1 97 ? -0.774 4.186 16.053 1.00 84.25 97 THR A C 1
ATOM 775 O O . THR A 1 97 ? -0.092 4.602 15.117 1.00 84.25 97 THR A O 1
ATOM 778 N N . PHE A 1 98 ? -0.673 2.929 16.498 1.00 85.75 98 PHE A N 1
ATOM 779 C CA . PHE A 1 98 ? 0.262 1.962 15.923 1.00 85.75 98 PHE A CA 1
ATOM 780 C C . PHE A 1 98 ? -0.042 1.668 14.446 1.00 85.75 98 PHE A C 1
ATOM 782 O O . PHE A 1 98 ? 0.870 1.694 13.620 1.00 85.75 98 PHE A O 1
ATOM 789 N N . LEU A 1 99 ? -1.318 1.447 14.098 1.00 85.50 99 LEU A N 1
ATOM 790 C CA . LEU A 1 99 ? -1.725 1.221 12.709 1.00 85.50 99 LEU A CA 1
ATOM 791 C C . LEU A 1 99 ? -1.425 2.450 11.853 1.00 85.50 99 LEU A C 1
ATOM 793 O O . LEU A 1 99 ? -0.872 2.304 10.767 1.00 85.50 99 LEU A O 1
ATOM 797 N N . THR A 1 100 ? -1.709 3.654 12.349 1.00 88.69 100 THR A N 1
ATOM 798 C CA . THR A 1 100 ? -1.426 4.893 11.617 1.00 88.69 100 THR A CA 1
ATOM 799 C C . THR A 1 100 ? 0.064 5.052 11.307 1.00 88.69 100 THR A C 1
ATOM 801 O O . THR A 1 100 ? 0.422 5.375 10.177 1.00 88.69 100 THR A O 1
ATOM 804 N N . ILE A 1 101 ? 0.952 4.770 12.267 1.00 89.62 101 ILE A N 1
ATOM 805 C CA . ILE A 1 101 ? 2.411 4.834 12.060 1.00 89.62 101 ILE A CA 1
ATOM 806 C C . ILE A 1 101 ? 2.888 3.753 11.075 1.00 89.62 101 ILE A C 1
ATOM 808 O O . ILE A 1 101 ? 3.723 4.008 10.202 1.00 89.62 101 ILE A O 1
ATOM 812 N N . MET A 1 102 ? 2.357 2.535 11.185 1.00 89.44 102 MET A N 1
ATOM 813 C CA . MET A 1 102 ? 2.709 1.442 10.280 1.00 89.44 102 MET A CA 1
ATOM 814 C C . MET A 1 102 ? 2.275 1.747 8.837 1.00 89.44 102 MET A C 1
ATOM 816 O O . MET A 1 102 ? 3.051 1.572 7.896 1.00 89.44 102 MET A O 1
ATOM 820 N N . LEU A 1 103 ? 1.046 2.232 8.656 1.00 90.25 103 LEU A N 1
ATOM 821 C CA . LEU A 1 103 ? 0.482 2.538 7.344 1.00 90.25 103 LEU A CA 1
ATOM 822 C C . LEU A 1 103 ? 1.129 3.777 6.721 1.00 90.25 103 LEU A C 1
ATOM 824 O O . LEU A 1 103 ? 1.389 3.775 5.519 1.00 90.25 103 LEU A O 1
ATOM 828 N N . SER A 1 104 ? 1.478 4.795 7.512 1.00 91.12 104 SER A N 1
ATOM 829 C CA . SER A 1 104 ? 2.222 5.955 7.007 1.00 91.12 104 SER A CA 1
ATOM 830 C C . SER A 1 104 ? 3.612 5.556 6.505 1.00 91.12 104 SER A C 1
ATOM 832 O O . SER A 1 104 ? 4.045 6.016 5.448 1.00 91.12 104 SER A O 1
ATOM 834 N N . SER A 1 105 ? 4.270 4.610 7.180 1.00 92.06 105 SER A N 1
ATOM 835 C CA . SER A 1 105 ? 5.528 4.024 6.710 1.00 92.06 105 SER A CA 1
ATOM 836 C C . SER A 1 105 ? 5.353 3.306 5.365 1.00 92.06 105 SER A C 1
ATOM 838 O O . SER A 1 105 ? 6.187 3.458 4.471 1.00 92.06 105 SER A O 1
ATOM 840 N N . ALA A 1 106 ? 4.249 2.575 5.174 1.00 91.12 106 ALA A N 1
ATOM 841 C CA . ALA A 1 106 ? 3.937 1.931 3.897 1.00 91.12 106 ALA A CA 1
ATOM 842 C C . ALA A 1 106 ? 3.712 2.955 2.768 1.00 91.12 106 ALA A C 1
ATOM 844 O O . ALA A 1 106 ? 4.240 2.773 1.669 1.00 91.12 106 ALA A O 1
ATOM 845 N N . VAL A 1 107 ? 3.013 4.063 3.046 1.00 93.12 107 VAL A N 1
ATOM 846 C CA . VAL A 1 107 ? 2.848 5.181 2.098 1.00 93.12 107 VAL A CA 1
ATOM 847 C C . VAL A 1 107 ? 4.204 5.763 1.701 1.00 93.12 107 VAL A C 1
ATOM 849 O O . VAL A 1 107 ? 4.494 5.884 0.511 1.00 93.12 107 VAL A O 1
ATOM 852 N N . LEU A 1 108 ? 5.060 6.079 2.677 1.00 94.38 108 LEU A N 1
ATOM 853 C CA . LEU A 1 108 ? 6.389 6.643 2.419 1.00 94.38 108 LEU A CA 1
ATOM 854 C C . LEU A 1 108 ? 7.244 5.711 1.559 1.00 94.38 108 LEU A C 1
ATOM 856 O O . LEU A 1 108 ? 7.889 6.157 0.610 1.00 94.38 108 LEU A O 1
ATOM 860 N N . MET A 1 109 ? 7.206 4.409 1.839 1.00 93.44 109 MET A N 1
ATOM 861 C CA . MET A 1 109 ? 7.916 3.419 1.036 1.00 93.44 109 MET A CA 1
ATOM 862 C C . MET A 1 109 ? 7.425 3.389 -0.414 1.00 93.44 109 MET A C 1
ATOM 864 O O . MET A 1 109 ? 8.241 3.230 -1.324 1.00 93.44 109 MET A O 1
ATOM 868 N N . GLU A 1 110 ? 6.127 3.576 -0.667 1.00 92.56 110 GLU A N 1
ATOM 869 C CA . GLU A 1 110 ? 5.630 3.681 -2.041 1.00 92.56 110 GLU A CA 1
ATOM 870 C C . GLU A 1 110 ? 6.019 4.967 -2.745 1.00 92.56 110 GLU A C 1
ATOM 872 O O . GLU A 1 110 ? 6.355 4.926 -3.928 1.0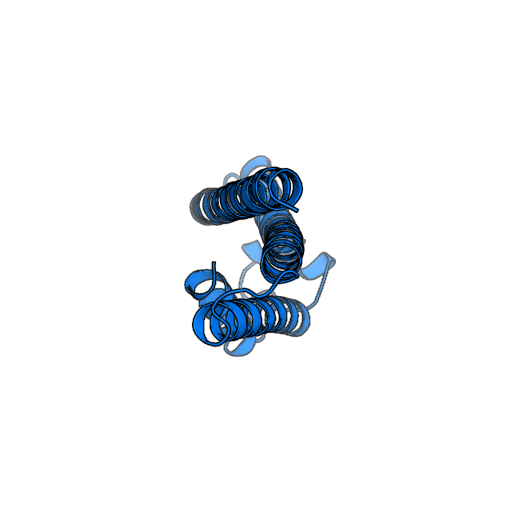0 92.56 110 GLU A O 1
ATOM 877 N N . ILE A 1 111 ? 6.051 6.085 -2.026 1.00 93.00 111 ILE A N 1
ATOM 878 C CA . ILE A 1 111 ? 6.543 7.351 -2.571 1.00 93.00 111 ILE A CA 1
ATOM 879 C C . ILE A 1 111 ? 8.015 7.209 -2.976 1.00 93.00 111 ILE A C 1
ATOM 881 O O . ILE A 1 111 ? 8.394 7.620 -4.071 1.00 93.00 111 ILE A O 1
ATOM 885 N N . ILE A 1 112 ? 8.838 6.555 -2.151 1.00 93.56 112 ILE A N 1
ATOM 886 C CA . ILE A 1 112 ? 10.244 6.278 -2.479 1.00 93.56 112 ILE A CA 1
ATOM 887 C C . ILE A 1 112 ? 10.352 5.367 -3.710 1.00 93.56 112 ILE A C 1
ATOM 889 O O . ILE A 1 112 ? 11.176 5.622 -4.590 1.00 93.56 112 ILE A O 1
ATOM 893 N N . ASN A 1 113 ? 9.527 4.319 -3.806 1.00 91.00 113 ASN A N 1
ATOM 894 C CA . ASN A 1 113 ? 9.510 3.429 -4.973 1.00 91.00 113 ASN A CA 1
ATOM 895 C C . ASN A 1 113 ? 9.108 4.174 -6.251 1.00 91.00 113 ASN A C 1
ATOM 897 O O . ASN A 1 113 ? 9.747 3.995 -7.288 1.00 91.00 113 ASN A O 1
ATOM 901 N N . ALA A 1 114 ? 8.088 5.031 -6.168 1.00 90.94 114 ALA A N 1
ATOM 902 C CA . ALA A 1 114 ? 7.653 5.875 -7.271 1.00 90.94 114 ALA A CA 1
ATOM 903 C C . ALA A 1 114 ? 8.767 6.845 -7.686 1.00 90.94 114 ALA A C 1
ATOM 905 O O . ALA A 1 114 ? 9.096 6.930 -8.863 1.00 90.94 114 ALA A O 1
ATOM 906 N N . PHE A 1 115 ? 9.421 7.505 -6.726 1.00 91.06 115 PHE A N 1
ATOM 907 C CA . PHE A 1 115 ? 10.529 8.417 -7.001 1.00 91.06 115 PHE A CA 1
ATOM 908 C C . PHE A 1 115 ? 11.703 7.719 -7.701 1.00 91.06 115 PHE A C 1
ATOM 910 O O . PHE A 1 115 ? 12.221 8.226 -8.696 1.00 91.06 115 PHE A O 1
ATOM 917 N N . ARG A 1 116 ? 12.092 6.526 -7.232 1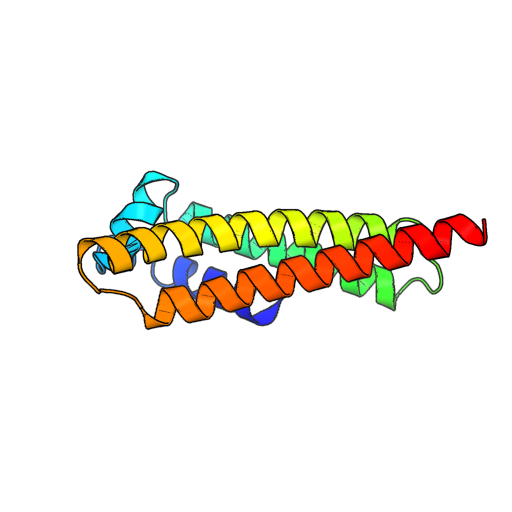.00 89.12 116 ARG A N 1
ATOM 918 C C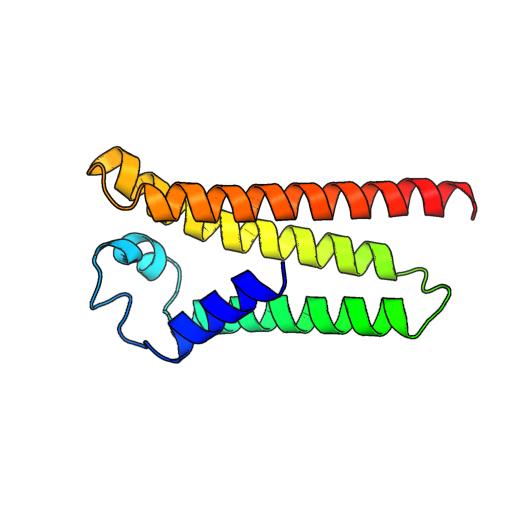A . ARG A 1 116 ? 13.137 5.713 -7.876 1.00 89.12 116 ARG A CA 1
ATOM 919 C C . ARG A 1 116 ? 12.747 5.330 -9.304 1.00 89.12 116 ARG A C 1
ATOM 921 O O . ARG A 1 116 ? 13.540 5.536 -10.214 1.00 89.12 116 ARG A O 1
ATOM 928 N N . ALA A 1 117 ? 11.515 4.865 -9.514 1.00 86.88 117 ALA A N 1
ATOM 929 C CA . ALA A 1 117 ? 11.025 4.516 -10.847 1.00 86.88 117 ALA A CA 1
ATOM 930 C C . ALA A 1 117 ? 10.984 5.726 -11.801 1.00 86.88 117 ALA A C 1
ATOM 932 O O . ALA A 1 117 ? 11.317 5.590 -12.976 1.00 86.88 117 ALA A O 1
ATOM 933 N N . SER A 1 118 ? 10.631 6.914 -11.301 1.00 87.94 118 SER A N 1
ATOM 934 C CA . SER A 1 118 ? 10.676 8.161 -12.074 1.00 87.94 118 SER A CA 1
ATOM 935 C C . SER A 1 118 ? 12.100 8.572 -12.444 1.00 87.94 118 SER A C 1
ATOM 937 O O . SER A 1 118 ? 12.329 9.044 -13.556 1.00 87.94 118 SER A O 1
ATOM 939 N N . ARG A 1 119 ? 13.072 8.378 -11.544 1.00 86.75 119 ARG A N 1
ATOM 940 C CA . ARG A 1 119 ? 14.483 8.645 -11.851 1.00 86.75 119 ARG A CA 1
ATOM 941 C C . ARG A 1 119 ? 15.004 7.703 -12.936 1.00 86.75 119 ARG A C 1
ATOM 943 O O . ARG A 1 119 ? 15.637 8.173 -13.875 1.00 86.75 119 ARG A O 1
ATOM 950 N N . ASP A 1 120 ? 14.657 6.419 -12.862 1.00 83.75 120 ASP A N 1
ATOM 951 C CA . ASP A 1 120 ? 15.021 5.437 -13.891 1.00 83.75 120 ASP A CA 1
ATOM 952 C C . ASP A 1 120 ? 14.458 5.819 -15.273 1.00 83.75 120 ASP A C 1
ATOM 954 O O . ASP A 1 120 ? 15.120 5.623 -16.290 1.00 83.75 120 ASP A O 1
ATOM 958 N N . LEU A 1 121 ? 13.251 6.401 -15.328 1.00 82.81 121 LEU A N 1
ATOM 959 C CA . LEU A 1 121 ? 12.672 6.936 -16.568 1.00 82.81 121 LEU A CA 1
ATOM 960 C C . LEU A 1 121 ? 13.460 8.136 -17.108 1.00 82.81 121 LEU A C 1
ATOM 962 O O . LEU A 1 121 ? 13.718 8.208 -18.308 1.00 82.81 121 LEU A O 1
ATOM 966 N N . ALA A 1 122 ? 13.844 9.069 -16.235 1.00 80.50 122 ALA A N 1
ATOM 967 C CA . ALA A 1 122 ? 14.602 10.259 -16.621 1.00 80.50 122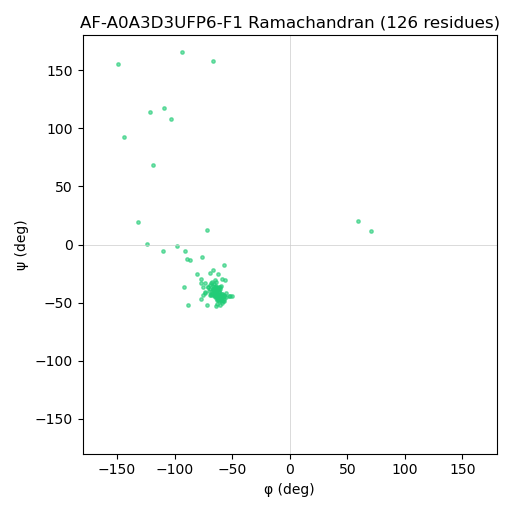 ALA A CA 1
ATOM 968 C C . ALA A 1 122 ? 16.021 9.921 -17.112 1.00 80.50 122 ALA A C 1
ATOM 970 O O . ALA A 1 122 ? 16.530 10.566 -18.027 1.00 80.50 122 ALA A O 1
ATOM 971 N N . GLU A 1 123 ? 16.657 8.911 -16.519 1.00 78.06 123 GLU A N 1
ATOM 972 C CA . GLU A 1 123 ? 17.970 8.414 -16.938 1.00 78.06 123 GLU A CA 1
ATOM 973 C C . GLU A 1 123 ? 17.867 7.575 -18.221 1.00 78.06 123 GLU A C 1
ATOM 975 O O . GLU A 1 123 ? 18.630 7.801 -19.155 1.00 78.06 123 GLU A O 1
ATOM 980 N N . GLY A 1 124 ? 16.877 6.681 -18.331 1.00 66.00 124 GLY A N 1
ATOM 981 C CA . GLY A 1 124 ? 16.646 5.875 -19.536 1.00 66.00 124 GLY A CA 1
ATOM 982 C C . GLY A 1 124 ? 16.251 6.697 -20.769 1.00 66.00 124 GLY A C 1
ATOM 983 O O . GLY A 1 124 ? 16.609 6.334 -21.885 1.00 66.00 124 GLY A O 1
ATOM 984 N N . GLY A 1 125 ? 15.573 7.832 -20.577 1.00 58.69 125 GLY A N 1
ATOM 985 C CA . GLY A 1 125 ? 15.256 8.786 -21.645 1.00 58.69 125 GLY A CA 1
ATOM 986 C C . GLY A 1 125 ? 16.432 9.658 -22.101 1.00 58.69 125 GLY A C 1
ATOM 987 O O . GLY A 1 125 ? 16.308 10.335 -23.113 1.00 58.69 125 GLY A O 1
ATOM 988 N N . ARG A 1 126 ? 17.565 9.665 -21.382 1.00 51.28 126 ARG A N 1
ATOM 989 C CA . ARG A 1 126 ? 18.782 10.409 -21.770 1.00 51.28 126 ARG A CA 1
ATOM 990 C C . ARG A 1 126 ? 19.745 9.609 -22.651 1.00 51.28 126 ARG A C 1
ATOM 992 O O . ARG A 1 126 ? 20.683 10.198 -23.179 1.00 51.28 126 ARG A O 1
ATOM 999 N N . VAL A 1 127 ? 19.552 8.295 -22.766 1.00 49.16 127 VAL A N 1
ATOM 1000 C CA . VAL A 1 127 ? 20.439 7.375 -23.511 1.00 49.16 127 VAL A CA 1
ATOM 1001 C C . VAL A 1 127 ? 19.768 6.838 -24.790 1.00 49.16 127 VAL A C 1
ATOM 1003 O O . VAL A 1 127 ? 20.412 6.143 -25.572 1.00 49.16 127 VAL A O 1
ATOM 1006 N N . ALA A 1 128 ? 18.487 7.157 -25.003 1.00 46.88 128 ALA A N 1
ATOM 1007 C CA . ALA A 1 128 ? 17.713 6.834 -26.204 1.00 46.88 128 ALA A CA 1
ATOM 1008 C C . ALA A 1 128 ? 17.622 8.048 -27.136 1.00 46.88 128 ALA A C 1
ATOM 1010 O O . ALA A 1 128 ? 17.602 7.824 -28.365 1.00 46.88 128 ALA A O 1
#

Foldseek 3Di:
DQVVLLVLLVVLVVCQCCVVVDVLCVLVVVVDHSNVLSVLSVVLNVLVVVLVCCVVPDVDDPCSLVSQLVSLVSQLVSLVSSLVSNVVCCVPPVPPPVVNVVSVVSNVVSVVSNVVSVVVNVVSVVVD

Solvent-accessible surface area (backbone atoms only — not comparable to full-atom values): 6678 Å² total; per-residue (Å²): 114,54,67,66,33,41,51,52,16,49,50,29,59,78,39,82,51,51,51,80,74,31,78,78,33,46,62,49,50,74,78,42,54,53,64,56,52,15,50,52,27,43,50,53,31,51,54,49,51,51,51,49,51,51,61,72,71,37,98,80,54,91,60,52,42,59,54,47,24,54,55,21,49,55,47,24,54,55,32,43,53,52,22,48,36,26,42,51,41,27,73,76,71,68,37,57,56,68,58,24,56,55,30,46,52,52,22,51,53,20,51,51,48,23,52,53,23,51,48,51,46,60,56,56,65,72,79,110

pLDDT: mean 85.61, std 8.73, range [46.88, 94.38]

Radius of gyration: 16.6 Å; Cα contacts (8 Å, |Δi|>4): 132; chains: 1; bounding box: 38×27×47 Å

Secondary structure (DSSP, 8-state):
-HHHHHHHHHHHHH-TTHHHH-GGGHHHHTT--HHHHHHHHHHHHHHHHHHHHHHHH-S--TTHHHHHHHHHHHHHHHHHHHHHHHHHHHHHHS--HHHHHHHHHHHHHHHHHHHHHHHHHHHHTT--

Nearest PDB structures (foldseek):
  5c21-assembly1_B  TM=6.462E-01  e=7.189E+00  Escherichia coli
  5c21-assembly1_A  TM=5.169E-01  e=7.561E+00  Escherichia coli
  4mh6-assembly1_A  TM=4.338E-01  e=7.953E+00  Vibrio parahaemolyticus RIMD 2210633
  3zx6-assembly1_A  TM=2.711E-01  e=4.339E+00  Archaeoglobus fulgidus DSM 4304